Protein AF-A0A494BA84-F1 (afdb_monomer_lite)

pLDDT: mean 71.53, std 24.93, range [30.55, 98.56]

Sequence (137 aa):
MAKAQRPAAPQLALKDGLPHEEKGEREEAVDESCPKWCAPRASSDESCPKWCAPRASTYQSPLQKKFRSTDTVGFVESELKKILSVQREARLWKVGNPEGRELLTQPDITLEEAGMVDGQHLLLEEMDEMGNWPPPD

Foldseek 3Di:
DDDDDDDDDDDDDDDDDDDDDDDDDDDPDPPPPPPPPPDPDDDDDPDDPPPPDPPPPPPPDDDDDDDDQQQFQLNVLVVVCVVVVADADKWKWWQDVPVGIDTPPDRGDGNVRVVDDPPTDMDIWGADPVRHTDDDD

InterPro domains:
  IPR028135 Ubiquitin-like domain, USP-type [PF14836] (48-135)

Secondary structure (DSSP, 8-state):
-----------------------------------TT--------S-------------PPPPP----TTSBHHHHHHHHHHHTT--S-EEEEEEETTTEEEE---SSSBTTTTT--TT-EEEEEE--TTSPPPPP-

Structure (mmCIF, N/CA/C/O backbone):
data_AF-A0A494BA84-F1
#
_entry.id   AF-A0A494BA84-F1
#
loop_
_atom_site.group_PDB
_atom_site.id
_atom_site.type_symbol
_atom_site.label_atom_id
_atom_site.label_alt_id
_atom_site.label_comp_id
_atom_site.label_asym_id
_atom_site.label_entity_id
_atom_site.label_seq_id
_atom_site.pdbx_PDB_ins_code
_atom_site.Cartn_x
_atom_site.Cartn_y
_atom_site.Cartn_z
_atom_site.occupancy
_atom_site.B_iso_or_equiv
_atom_site.auth_seq_id
_atom_site.auth_comp_id
_atom_site.auth_asym_id
_atom_site.auth_atom_id
_atom_site.pdbx_PDB_model_num
ATOM 1 N N . MET A 1 1 ? -6.151 -16.291 54.302 1.00 42.97 1 MET A N 1
ATOM 2 C CA . MET A 1 1 ? -5.275 -17.308 54.925 1.00 42.97 1 MET A CA 1
ATOM 3 C C . MET A 1 1 ? -5.648 -18.658 54.334 1.00 42.97 1 MET A C 1
ATOM 5 O O . MET A 1 1 ? -6.723 -19.149 54.634 1.00 42.97 1 MET A O 1
ATOM 9 N N . ALA A 1 2 ? -4.824 -19.217 53.450 1.00 51.12 2 ALA A N 1
ATOM 10 C CA . ALA A 1 2 ? -4.996 -20.576 52.942 1.00 51.12 2 ALA A CA 1
ATOM 11 C C . ALA A 1 2 ? -3.782 -21.394 53.378 1.00 51.12 2 ALA A C 1
ATOM 13 O O . ALA A 1 2 ? -2.666 -21.049 52.994 1.00 51.12 2 ALA A O 1
ATOM 14 N N . LYS A 1 3 ? -3.992 -22.437 54.190 1.00 42.12 3 LYS A N 1
ATOM 15 C CA . LYS A 1 3 ? -3.045 -23.544 54.374 1.00 42.12 3 LYS A CA 1
ATOM 16 C C . LYS A 1 3 ? -3.746 -24.795 54.896 1.00 42.12 3 LYS A C 1
ATOM 18 O O . LYS A 1 3 ? -4.246 -24.785 56.012 1.00 42.12 3 LYS A O 1
ATOM 23 N N . ALA A 1 4 ? -3.657 -25.861 54.111 1.00 42.09 4 ALA A N 1
ATOM 24 C CA . ALA A 1 4 ? -3.256 -27.230 54.467 1.00 42.09 4 ALA A CA 1
ATOM 25 C C . ALA A 1 4 ? -3.232 -28.007 53.125 1.00 42.09 4 ALA A C 1
ATOM 27 O O . ALA A 1 4 ? -4.033 -27.695 52.257 1.00 42.09 4 ALA A O 1
ATOM 28 N N . GLN A 1 5 ? -2.346 -28.949 52.802 1.00 42.34 5 GLN A N 1
ATOM 29 C CA . GLN A 1 5 ? -1.552 -29.859 53.619 1.00 42.34 5 GLN A CA 1
ATOM 30 C C . GLN A 1 5 ? -0.415 -30.453 52.743 1.00 42.34 5 GLN A C 1
ATOM 32 O O . GLN A 1 5 ? -0.561 -30.582 51.532 1.00 42.34 5 GLN A O 1
ATOM 37 N N . ARG A 1 6 ? 0.730 -30.752 53.368 1.00 46.38 6 ARG A N 1
ATOM 38 C CA . ARG A 1 6 ? 1.974 -31.381 52.840 1.00 46.38 6 ARG A CA 1
ATOM 39 C C . ARG A 1 6 ? 1.852 -32.934 52.836 1.00 46.38 6 ARG A C 1
ATOM 41 O O . ARG A 1 6 ? 0.834 -33.400 53.337 1.00 46.38 6 ARG A O 1
ATOM 48 N N . PRO A 1 7 ? 2.928 -33.743 52.654 1.00 56.19 7 PRO A N 1
ATOM 49 C CA . PRO A 1 7 ? 4.012 -33.851 51.643 1.00 56.19 7 PRO A CA 1
ATOM 50 C C . PRO A 1 7 ? 4.178 -35.323 51.139 1.00 56.19 7 PRO A C 1
ATOM 52 O O . PRO A 1 7 ? 3.474 -36.196 51.625 1.00 56.19 7 PRO A O 1
ATOM 55 N N . ALA A 1 8 ? 5.147 -35.622 50.250 1.00 33.75 8 ALA A N 1
ATOM 56 C CA . ALA A 1 8 ? 6.105 -36.751 50.387 1.00 33.75 8 ALA A CA 1
ATOM 57 C C . ALA A 1 8 ? 6.939 -36.989 49.102 1.00 33.75 8 ALA A C 1
ATOM 59 O O . ALA A 1 8 ? 6.426 -37.417 48.076 1.00 33.75 8 ALA A O 1
ATOM 60 N N . ALA A 1 9 ? 8.248 -36.763 49.206 1.00 46.44 9 ALA A N 1
ATOM 61 C CA . ALA A 1 9 ? 9.302 -37.583 48.585 1.00 46.44 9 ALA A CA 1
ATOM 62 C C . ALA A 1 9 ? 9.885 -38.461 49.732 1.00 46.44 9 ALA A C 1
ATOM 64 O O . ALA A 1 9 ? 9.575 -38.115 50.881 1.00 46.44 9 ALA A O 1
ATOM 65 N N . PRO A 1 10 ? 10.721 -39.513 49.547 1.00 49.31 10 PRO A N 1
ATOM 66 C CA . PRO A 1 10 ? 11.662 -39.754 48.435 1.00 49.31 10 PRO A CA 1
ATOM 67 C C . PRO A 1 10 ? 11.827 -41.245 48.032 1.00 49.31 10 PRO A C 1
ATOM 69 O O . PRO A 1 10 ? 11.304 -42.121 48.701 1.00 49.31 10 PRO A O 1
ATOM 72 N N . GLN A 1 11 ? 12.630 -41.557 47.008 1.00 40.75 11 GLN A N 1
ATOM 73 C CA . GLN A 1 11 ? 13.641 -42.629 47.097 1.00 40.75 11 GLN A CA 1
ATOM 74 C C . GLN A 1 11 ? 14.686 -42.456 45.984 1.00 40.75 11 GLN A C 1
ATOM 76 O O . GLN A 1 11 ? 14.367 -42.334 44.804 1.00 40.75 11 GLN A O 1
ATOM 81 N N . LEU A 1 12 ? 15.942 -42.430 46.417 1.00 42.28 12 LEU A N 1
ATOM 82 C CA . LEU A 1 12 ? 17.159 -42.355 45.622 1.00 42.28 12 LEU A CA 1
ATOM 83 C C . LEU A 1 12 ? 17.551 -43.765 45.159 1.00 42.28 12 LEU A C 1
ATOM 85 O O . LEU A 1 12 ? 17.469 -44.707 45.943 1.00 42.28 12 LEU A O 1
ATOM 89 N N . ALA A 1 13 ? 18.103 -43.895 43.954 1.00 33.00 13 ALA A N 1
ATOM 90 C CA . ALA A 1 13 ? 19.016 -44.990 43.639 1.00 33.00 13 ALA A CA 1
ATOM 91 C C . ALA A 1 13 ? 20.193 -44.447 42.823 1.00 33.00 13 ALA A C 1
ATOM 93 O O . ALA A 1 13 ? 20.074 -44.089 41.657 1.00 33.00 13 ALA A O 1
ATOM 94 N N . LEU A 1 14 ? 21.318 -44.356 43.526 1.00 36.41 14 LEU A N 1
ATOM 95 C CA . LEU A 1 14 ? 22.654 -43.989 43.082 1.00 36.41 14 LEU A CA 1
ATOM 96 C C . LEU A 1 14 ? 23.466 -45.257 42.793 1.00 36.41 14 LEU A C 1
ATOM 98 O O . LEU A 1 14 ? 23.431 -46.175 43.626 1.00 36.41 14 LEU A O 1
ATOM 102 N N . LYS A 1 15 ? 24.205 -45.251 41.670 1.00 40.19 15 LYS A N 1
ATOM 103 C CA . LYS A 1 15 ? 25.472 -45.958 41.332 1.00 40.19 15 LYS A CA 1
ATOM 104 C C . LYS A 1 15 ? 25.465 -46.328 39.837 1.00 40.19 15 LYS A C 1
ATOM 106 O O . LYS A 1 15 ? 24.416 -46.715 39.344 1.00 40.19 15 LYS A O 1
ATOM 111 N N . ASP A 1 16 ? 26.535 -46.365 39.058 1.00 35.38 16 ASP A N 1
ATOM 112 C CA . ASP A 1 16 ? 27.898 -45.810 39.017 1.00 35.38 16 ASP A CA 1
ATOM 113 C C . ASP A 1 16 ? 28.452 -46.343 37.668 1.00 35.38 16 ASP A C 1
ATOM 115 O O . ASP A 1 16 ? 28.068 -47.450 37.278 1.00 35.38 16 ASP A O 1
ATOM 119 N N . GLY A 1 17 ? 29.310 -45.612 36.946 1.00 31.45 17 GLY A N 1
ATOM 120 C CA . GLY A 1 17 ? 30.023 -46.161 35.776 1.00 31.45 17 GLY A CA 1
ATOM 121 C C . GLY A 1 17 ? 30.222 -45.204 34.592 1.00 31.45 17 GLY A C 1
ATOM 122 O O . GLY A 1 17 ? 29.372 -45.090 33.716 1.00 31.45 17 GLY A O 1
ATOM 123 N N . LEU A 1 18 ? 31.393 -44.571 34.557 1.00 36.16 18 LEU A N 1
ATOM 124 C CA . LEU A 1 18 ? 32.036 -43.819 33.461 1.00 36.16 18 LEU A CA 1
ATOM 125 C C . LEU A 1 18 ? 33.300 -44.623 33.026 1.00 36.16 18 LEU A C 1
ATOM 127 O O . LEU A 1 18 ? 33.731 -45.448 33.836 1.00 36.16 18 LEU A O 1
ATOM 131 N N . PRO A 1 19 ? 34.036 -44.353 31.918 1.00 44.31 19 PRO A N 1
ATOM 132 C CA . PRO A 1 19 ? 33.712 -43.837 30.574 1.00 44.31 19 PRO A CA 1
ATOM 133 C C . PRO A 1 19 ? 33.990 -44.889 29.470 1.00 44.31 19 PRO A C 1
ATOM 135 O O . PRO A 1 19 ? 34.744 -45.838 29.670 1.00 44.31 19 PRO A O 1
ATOM 138 N N . HIS A 1 20 ? 33.502 -44.655 28.251 1.00 30.55 20 HIS A N 1
ATOM 139 C CA . HIS A 1 20 ? 34.163 -45.173 27.050 1.00 30.55 20 HIS A CA 1
ATOM 140 C C . HIS A 1 20 ? 34.336 -44.022 26.062 1.00 30.55 20 HIS A C 1
ATOM 142 O O . HIS A 1 20 ? 33.361 -43.476 25.549 1.00 30.55 20 HIS A O 1
ATOM 148 N N . GLU A 1 21 ? 35.589 -43.616 25.877 1.00 39.19 21 GLU A N 1
ATOM 149 C CA . GLU A 1 21 ? 36.006 -42.776 24.765 1.00 39.19 21 GLU A CA 1
ATOM 150 C C . GLU A 1 21 ? 36.104 -43.651 23.513 1.00 39.19 21 GLU A C 1
ATOM 152 O O . GLU A 1 21 ? 36.867 -44.614 23.512 1.00 39.19 21 GLU A O 1
ATOM 157 N N . GLU A 1 22 ? 35.418 -43.275 22.434 1.00 37.00 22 GLU A N 1
ATOM 158 C CA . GLU A 1 22 ? 35.957 -43.475 21.091 1.00 37.00 22 GLU A CA 1
ATOM 159 C C . GLU A 1 22 ? 35.507 -42.347 20.153 1.00 37.00 22 GLU A C 1
ATOM 161 O O . GLU A 1 22 ? 34.405 -41.808 20.235 1.00 37.00 22 GLU A O 1
ATOM 166 N N . LYS A 1 23 ? 36.471 -41.947 19.327 1.00 37.53 23 LYS A N 1
ATOM 167 C CA . LYS A 1 23 ? 36.473 -40.885 18.328 1.00 37.53 23 LYS A CA 1
ATOM 168 C C . LYS A 1 23 ? 35.628 -41.214 17.095 1.00 37.53 23 LYS A C 1
ATOM 170 O O . LYS A 1 23 ? 35.562 -42.361 16.680 1.00 37.53 23 LYS A O 1
ATOM 175 N N . GLY A 1 24 ? 35.269 -40.144 16.384 1.00 31.09 24 GLY A N 1
ATOM 176 C CA . GLY A 1 24 ? 34.944 -40.156 14.952 1.00 31.09 24 GLY A CA 1
ATOM 177 C C . GLY A 1 24 ? 33.442 -40.277 14.724 1.00 31.09 24 GLY A C 1
ATOM 178 O O . GLY A 1 24 ? 32.760 -40.975 15.448 1.00 31.09 24 GLY A O 1
ATOM 179 N N . GLU A 1 25 ? 32.812 -39.591 13.790 1.00 38.31 25 GLU A N 1
ATOM 180 C CA . GLU A 1 25 ? 33.262 -38.787 12.669 1.00 38.31 25 GLU A CA 1
ATOM 181 C C . GLU A 1 25 ? 32.082 -37.856 12.335 1.00 38.31 25 GLU A C 1
ATOM 183 O O . GLU A 1 25 ? 30.937 -38.100 12.715 1.00 38.31 25 GLU A O 1
ATOM 188 N N . ARG A 1 26 ? 32.376 -36.731 11.696 1.00 47.25 26 ARG A N 1
ATOM 189 C CA . ARG A 1 26 ? 31.421 -35.703 11.280 1.00 47.25 26 ARG A CA 1
ATOM 190 C C . ARG A 1 26 ? 30.425 -36.296 10.276 1.00 47.25 26 ARG A C 1
ATOM 192 O O . ARG A 1 26 ? 30.761 -36.425 9.105 1.00 47.25 26 ARG A O 1
ATOM 199 N N . GLU A 1 27 ? 29.212 -36.607 10.720 1.00 40.31 27 GLU A N 1
ATOM 200 C CA . GLU A 1 27 ? 28.113 -36.966 9.823 1.00 40.31 27 GLU A CA 1
ATOM 201 C C . GLU A 1 27 ? 27.519 -35.672 9.251 1.00 40.31 27 GLU A C 1
ATOM 203 O O . GLU A 1 27 ? 26.862 -34.885 9.937 1.00 40.31 27 GLU A O 1
ATOM 208 N N . GLU A 1 28 ? 27.867 -35.387 7.997 1.00 40.66 28 GLU A N 1
ATOM 209 C CA . GLU A 1 28 ? 27.239 -34.328 7.219 1.00 40.66 28 GLU A CA 1
ATOM 210 C C . GLU A 1 28 ? 25.769 -34.696 7.017 1.00 40.66 28 GLU A C 1
ATOM 212 O O . GLU A 1 28 ? 25.443 -35.648 6.311 1.00 40.66 28 GLU A O 1
ATOM 217 N N . ALA A 1 29 ? 24.876 -33.932 7.648 1.00 43.12 29 ALA A N 1
ATOM 218 C CA . ALA A 1 29 ? 23.465 -33.946 7.312 1.00 43.12 29 ALA A CA 1
ATOM 219 C C . ALA A 1 29 ? 23.332 -33.576 5.830 1.00 43.12 29 ALA A C 1
ATOM 221 O O . ALA A 1 29 ? 23.552 -32.428 5.439 1.00 43.12 29 ALA A O 1
ATOM 222 N N . VAL A 1 30 ? 23.020 -34.573 5.004 1.00 46.25 30 VAL A N 1
ATOM 223 C CA . VAL A 1 30 ? 22.623 -34.360 3.619 1.00 46.25 30 VAL A CA 1
ATOM 224 C C . VAL A 1 30 ? 21.264 -33.662 3.658 1.00 46.25 30 VAL A C 1
ATOM 226 O O . VAL A 1 30 ? 20.234 -34.249 3.981 1.00 46.25 30 VAL A O 1
ATOM 229 N N . ASP A 1 31 ? 21.277 -32.353 3.430 1.00 43.19 31 ASP A N 1
ATOM 230 C CA . ASP A 1 31 ? 20.071 -31.594 3.136 1.00 43.19 31 ASP A CA 1
ATOM 231 C C . ASP A 1 31 ? 19.532 -32.113 1.796 1.00 43.19 31 ASP A C 1
ATOM 233 O O . ASP A 1 31 ? 20.068 -31.814 0.727 1.00 43.19 31 ASP A O 1
ATOM 237 N N . GLU A 1 32 ? 18.494 -32.952 1.849 1.00 52.12 32 GLU A N 1
ATOM 238 C CA . GLU A 1 32 ? 17.703 -33.378 0.689 1.00 52.12 32 GLU A CA 1
ATOM 239 C C . GLU A 1 32 ? 16.861 -32.210 0.132 1.00 52.12 32 GLU A C 1
ATOM 241 O O . GLU A 1 32 ? 15.652 -32.309 -0.059 1.00 52.12 32 GLU A O 1
ATOM 246 N N . SER A 1 33 ? 17.514 -31.090 -0.178 1.00 55.00 33 SER A N 1
ATOM 247 C CA . SER A 1 33 ? 16.984 -30.013 -1.014 1.00 55.00 33 SER A CA 1
ATOM 248 C C . SER A 1 33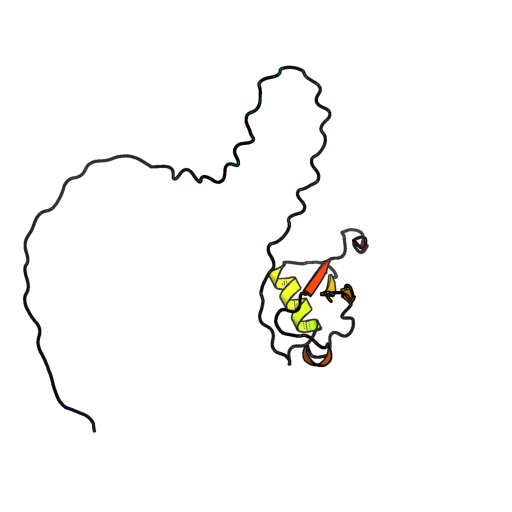 ? 17.872 -29.823 -2.243 1.00 55.00 33 SER A C 1
ATOM 250 O O . SER A 1 33 ? 18.201 -28.720 -2.675 1.00 55.00 33 SER A O 1
ATOM 252 N N . CYS A 1 34 ? 18.281 -30.940 -2.844 1.00 40.19 34 CYS A N 1
ATOM 253 C CA . CYS A 1 34 ? 18.812 -30.945 -4.195 1.00 40.19 34 CYS A CA 1
ATOM 254 C C . CYS A 1 34 ? 17.727 -31.516 -5.118 1.00 40.19 34 CYS A C 1
ATOM 256 O O . CYS A 1 34 ? 17.528 -32.734 -5.156 1.00 40.19 34 CYS A O 1
ATOM 258 N N . PRO A 1 35 ? 16.964 -30.678 -5.842 1.00 44.31 35 PRO A N 1
ATOM 259 C CA . PRO A 1 35 ? 15.988 -31.189 -6.786 1.00 44.31 35 PRO A CA 1
ATOM 260 C C . PRO A 1 35 ? 16.736 -31.981 -7.869 1.00 44.31 35 PRO A C 1
ATOM 262 O O . PRO A 1 35 ? 17.710 -31.516 -8.460 1.00 44.31 35 PRO A O 1
ATOM 265 N N . LYS A 1 36 ? 16.272 -33.211 -8.100 1.00 49.12 36 LYS A N 1
ATOM 266 C CA . LYS A 1 36 ? 16.863 -34.291 -8.913 1.00 49.12 36 LYS A CA 1
ATOM 267 C C . LYS A 1 36 ? 16.963 -33.996 -10.429 1.00 49.12 36 LYS A C 1
ATOM 269 O O . LYS A 1 36 ? 16.743 -34.892 -11.237 1.00 49.12 36 LYS A O 1
ATOM 274 N N . TRP A 1 37 ? 17.263 -32.767 -10.849 1.00 45.06 37 TRP A N 1
ATOM 275 C CA . TRP A 1 37 ? 17.357 -32.390 -12.269 1.00 45.06 37 TRP A CA 1
ATOM 276 C C . TRP A 1 37 ? 18.728 -31.874 -12.718 1.00 45.06 37 TRP A C 1
ATOM 278 O O . TRP A 1 37 ? 18.922 -31.653 -13.909 1.00 45.06 37 TRP A O 1
ATOM 288 N N . CYS A 1 38 ? 19.721 -31.777 -11.833 1.00 45.69 38 CYS A N 1
ATOM 289 C CA . CYS A 1 38 ? 21.076 -31.397 -12.235 1.00 45.69 38 CYS A CA 1
ATOM 290 C C . CYS A 1 38 ? 21.994 -32.617 -12.358 1.00 45.69 38 CYS A C 1
ATOM 292 O O . CYS A 1 38 ? 22.884 -32.832 -11.542 1.00 45.69 38 CYS A O 1
ATOM 294 N N . ALA A 1 39 ? 21.801 -33.401 -13.417 1.00 41.75 39 ALA A N 1
ATOM 295 C CA . ALA A 1 39 ? 22.883 -34.210 -13.965 1.00 41.75 39 ALA A CA 1
ATOM 296 C C . ALA A 1 39 ? 23.399 -33.508 -15.232 1.00 41.75 39 ALA A C 1
ATOM 298 O O . ALA A 1 39 ? 22.678 -33.482 -16.233 1.00 41.75 39 ALA A O 1
ATOM 299 N N . PRO A 1 40 ? 24.616 -32.933 -15.246 1.00 41.06 40 PRO A N 1
ATOM 300 C CA . PRO A 1 40 ? 25.212 -32.498 -16.495 1.00 41.06 40 PRO A CA 1
ATOM 301 C C . PRO A 1 40 ? 25.602 -33.748 -17.284 1.00 41.06 40 PRO A C 1
ATOM 303 O O . PRO A 1 40 ? 26.522 -34.486 -16.930 1.00 41.06 40 PRO A O 1
ATOM 306 N N . ARG A 1 41 ? 24.872 -34.002 -18.370 1.00 41.69 41 ARG A N 1
ATOM 307 C CA . ARG A 1 41 ? 25.319 -34.924 -19.410 1.00 41.69 41 ARG A CA 1
ATOM 308 C C . ARG A 1 41 ? 26.582 -34.305 -20.001 1.00 41.69 41 ARG A C 1
ATOM 310 O O . ARG A 1 41 ? 26.519 -33.218 -20.568 1.00 41.69 41 ARG A O 1
ATOM 317 N N . ALA A 1 42 ? 27.721 -34.967 -19.820 1.00 47.97 42 ALA A N 1
ATOM 318 C CA . ALA A 1 42 ? 28.957 -34.597 -20.488 1.00 47.97 42 ALA A CA 1
ATOM 319 C C . ALA A 1 42 ? 28.696 -34.542 -22.000 1.00 47.97 42 ALA A C 1
ATOM 321 O O . ALA A 1 42 ? 28.471 -35.569 -22.637 1.00 47.97 42 ALA A O 1
ATOM 322 N N . SER A 1 43 ? 28.672 -33.335 -22.552 1.00 43.09 43 SER A N 1
ATOM 323 C CA . SER A 1 43 ? 28.685 -33.101 -23.987 1.00 43.09 43 SER A CA 1
ATOM 324 C C . SER A 1 43 ? 29.652 -31.957 -24.229 1.00 43.09 43 SER A C 1
ATOM 326 O O . SER A 1 43 ? 29.318 -30.792 -24.029 1.00 43.09 43 SER A O 1
ATOM 328 N N . SER A 1 44 ? 30.880 -32.323 -24.585 1.00 52.03 44 SER A N 1
ATOM 329 C CA . SER A 1 44 ? 31.831 -31.419 -25.218 1.00 52.03 44 SER A CA 1
ATOM 330 C C . SER A 1 44 ? 31.233 -30.947 -26.536 1.00 52.03 44 SER A C 1
ATOM 332 O O . SER A 1 44 ? 31.160 -31.728 -27.478 1.00 52.03 44 SER A O 1
ATOM 334 N N . ASP A 1 45 ? 30.795 -29.696 -26.580 1.00 40.53 45 ASP A N 1
ATOM 335 C CA . ASP A 1 45 ? 30.890 -28.854 -27.769 1.00 40.53 45 ASP A CA 1
ATOM 336 C C . ASP A 1 45 ? 30.812 -27.388 -27.322 1.00 40.53 45 ASP A C 1
ATOM 338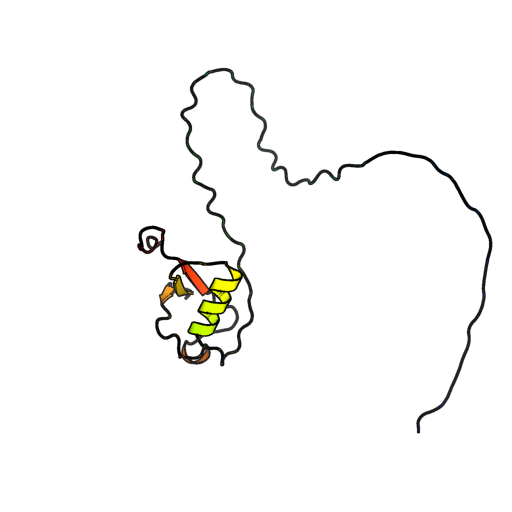 O O . ASP A 1 45 ? 29.836 -26.940 -26.712 1.00 40.53 45 ASP A O 1
ATOM 342 N N . GLU A 1 46 ? 31.906 -26.663 -27.531 1.00 55.12 46 GLU A N 1
ATOM 343 C CA . GLU A 1 46 ? 32.022 -25.236 -27.261 1.00 55.12 46 GLU A CA 1
ATOM 344 C C . GLU A 1 46 ? 31.133 -24.458 -28.234 1.00 55.12 46 GLU A C 1
ATOM 346 O O . GLU A 1 46 ? 31.547 -24.181 -29.349 1.00 55.12 46 GLU A O 1
ATOM 351 N N . SER A 1 47 ? 29.917 -24.102 -27.818 1.00 66.00 47 SER A N 1
ATOM 352 C CA . SER A 1 47 ? 29.219 -22.849 -28.164 1.00 66.00 47 SER A CA 1
ATOM 353 C C . SER A 1 47 ? 27.753 -22.964 -27.742 1.00 66.00 47 SER A C 1
ATOM 355 O O . SER A 1 47 ? 26.833 -23.051 -28.554 1.00 66.00 47 SER A O 1
ATOM 357 N N . CYS A 1 48 ? 27.511 -22.975 -26.432 1.00 41.50 48 CYS A N 1
ATOM 358 C CA . CYS A 1 48 ? 26.172 -22.709 -25.918 1.00 41.50 48 CYS A CA 1
ATOM 359 C C . CYS A 1 48 ? 26.022 -21.187 -25.795 1.00 41.50 48 CYS A C 1
ATOM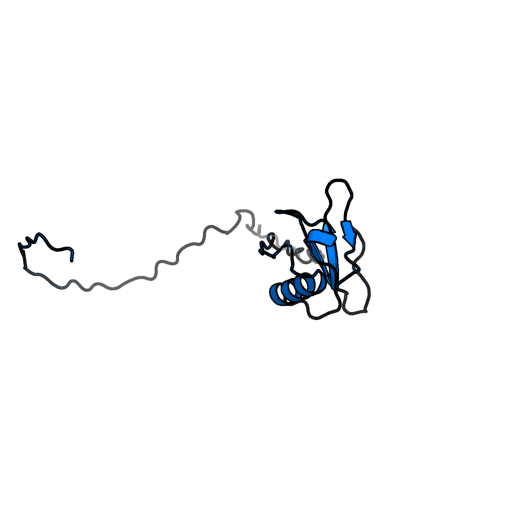 361 O O . CYS A 1 48 ? 26.687 -20.595 -24.935 1.00 41.50 48 CYS A O 1
ATOM 363 N N . PRO A 1 49 ? 25.181 -20.520 -26.615 1.00 46.56 49 PRO A N 1
ATOM 364 C CA . PRO A 1 49 ? 24.873 -19.120 -26.395 1.00 46.56 49 PRO A CA 1
ATOM 365 C C . PRO A 1 49 ? 24.265 -19.018 -25.004 1.00 46.56 49 PRO A C 1
ATOM 367 O O . PRO A 1 49 ? 23.311 -19.716 -24.659 1.00 46.56 49 PRO A O 1
ATOM 370 N N . LYS A 1 50 ? 24.905 -18.188 -24.187 1.00 52.75 50 LYS A N 1
ATOM 371 C CA . LYS A 1 50 ? 24.571 -17.914 -22.798 1.00 52.75 50 LYS A CA 1
ATOM 372 C C . LYS A 1 50 ? 23.190 -17.257 -22.780 1.00 52.75 50 LYS A C 1
ATOM 374 O O . LYS A 1 50 ? 23.084 -16.037 -22.723 1.00 52.75 50 LYS A O 1
ATOM 379 N N . TRP A 1 51 ? 22.132 -18.064 -22.885 1.00 37.34 51 TRP A N 1
ATOM 380 C CA . TRP A 1 51 ? 20.808 -17.695 -22.416 1.00 37.34 51 TRP A CA 1
ATOM 381 C C . TRP A 1 51 ? 21.017 -17.395 -20.940 1.00 37.34 51 TRP A C 1
ATOM 383 O O . TRP A 1 51 ? 21.119 -18.289 -20.098 1.00 37.34 51 TRP A O 1
ATOM 393 N N . CYS A 1 52 ? 21.224 -16.114 -20.654 1.00 48.22 52 CYS A N 1
ATOM 394 C CA . CYS A 1 52 ? 21.080 -15.575 -19.328 1.00 48.22 52 CYS A CA 1
ATOM 395 C C . CYS A 1 52 ? 19.691 -16.007 -18.883 1.00 48.22 52 CYS A C 1
ATOM 397 O O . CYS A 1 52 ? 18.688 -15.511 -19.395 1.00 48.22 52 CYS A O 1
ATOM 399 N N . ALA A 1 53 ? 19.646 -16.984 -17.978 1.00 53.03 53 ALA A N 1
ATOM 400 C CA . ALA A 1 53 ? 18.439 -17.276 -17.238 1.00 53.03 53 ALA A CA 1
ATOM 401 C C . ALA A 1 53 ? 17.896 -15.933 -16.726 1.00 53.03 53 ALA A C 1
ATOM 403 O O . ALA A 1 53 ? 18.696 -15.128 -16.223 1.00 53.03 53 ALA A O 1
ATOM 404 N N . PRO A 1 54 ? 16.590 -15.649 -16.873 1.00 50.47 54 PRO A N 1
ATOM 405 C CA . PRO A 1 54 ? 16.001 -14.506 -16.203 1.00 50.47 54 PRO A CA 1
ATOM 406 C C . PRO A 1 54 ? 16.427 -14.599 -14.744 1.00 50.47 54 PRO A C 1
ATOM 408 O O . PRO A 1 54 ? 16.326 -15.678 -14.150 1.00 50.47 54 PRO A O 1
ATOM 411 N N . ARG A 1 55 ? 16.983 -13.504 -14.204 1.00 49.47 55 ARG A N 1
ATOM 412 C CA . ARG A 1 55 ? 17.186 -13.346 -12.760 1.00 49.47 55 ARG A CA 1
ATOM 413 C C . ARG A 1 55 ? 15.952 -13.938 -12.106 1.00 49.47 55 ARG A C 1
ATOM 415 O O . ARG A 1 55 ? 14.858 -13.479 -12.422 1.00 49.47 55 ARG A O 1
ATOM 422 N N . ALA A 1 56 ? 16.136 -14.987 -11.306 1.00 49.25 56 ALA A N 1
ATOM 423 C CA . ALA A 1 56 ? 15.047 -15.606 -10.580 1.00 49.25 56 ALA A CA 1
ATOM 424 C C . ALA A 1 56 ? 14.235 -14.470 -9.960 1.00 49.25 56 ALA A C 1
ATOM 426 O O . ALA A 1 56 ? 14.774 -13.723 -9.141 1.00 49.25 56 ALA A O 1
ATOM 427 N N . SER A 1 57 ? 13.002 -14.273 -10.432 1.00 51.91 57 SER A N 1
ATOM 428 C CA . SER A 1 57 ? 12.050 -13.407 -9.760 1.00 51.91 57 SER A CA 1
ATOM 429 C C . SER A 1 57 ? 11.948 -14.001 -8.373 1.00 51.91 57 SER A C 1
ATOM 431 O O . SER A 1 57 ? 11.390 -15.085 -8.205 1.00 51.91 57 SER A O 1
ATOM 433 N N . THR A 1 58 ? 12.629 -13.394 -7.406 1.00 51.19 58 THR A N 1
ATOM 434 C CA . THR A 1 58 ? 12.568 -13.800 -6.011 1.00 51.19 58 THR A CA 1
ATOM 435 C C . THR A 1 58 ? 11.124 -13.587 -5.593 1.00 51.19 58 THR A C 1
ATOM 437 O O . THR A 1 58 ? 10.746 -12.497 -5.179 1.00 51.19 58 THR A O 1
ATOM 440 N N . TYR A 1 59 ? 10.292 -14.610 -5.780 1.00 50.09 59 TYR A N 1
ATOM 441 C CA . TYR A 1 59 ? 8.970 -14.683 -5.192 1.00 50.09 59 TYR A CA 1
ATOM 442 C C . TYR A 1 59 ? 9.210 -14.714 -3.688 1.00 50.09 59 TYR A C 1
ATOM 444 O O . TYR A 1 59 ? 9.544 -15.754 -3.120 1.00 50.09 59 TYR A O 1
ATOM 452 N N . GLN A 1 60 ? 9.144 -13.545 -3.050 1.00 60.09 60 GLN A N 1
ATOM 453 C CA . GLN A 1 60 ? 9.137 -13.493 -1.602 1.00 60.09 60 GLN A CA 1
ATOM 454 C C . GLN A 1 60 ? 7.883 -14.212 -1.120 1.00 60.09 60 GLN A C 1
ATOM 456 O O . GLN A 1 60 ? 6.769 -13.929 -1.561 1.00 60.09 60 GLN A O 1
ATOM 461 N N . SER A 1 61 ? 8.077 -15.154 -0.202 1.00 63.00 61 SER A N 1
ATOM 462 C CA . SER A 1 61 ? 6.986 -15.743 0.563 1.00 63.00 61 SER A CA 1
ATOM 463 C C . SER A 1 61 ? 6.154 -14.630 1.218 1.00 63.00 61 SER A C 1
ATOM 465 O O . SER A 1 61 ? 6.752 -13.685 1.746 1.00 63.00 61 SER A O 1
ATOM 467 N N . PRO A 1 62 ? 4.809 -14.725 1.214 1.00 72.19 62 PRO A N 1
ATOM 468 C CA . PRO A 1 62 ? 3.944 -13.685 1.758 1.00 72.19 62 PRO A CA 1
ATOM 469 C C . PRO A 1 62 ? 4.311 -13.342 3.204 1.00 72.19 62 PRO A C 1
ATOM 471 O O . PRO A 1 62 ? 4.312 -14.208 4.082 1.00 72.19 62 PRO A O 1
ATOM 474 N N . LEU A 1 63 ? 4.631 -12.073 3.454 1.00 84.94 63 LEU A N 1
ATOM 475 C CA . LEU A 1 63 ? 4.928 -11.578 4.792 1.00 84.94 63 LEU A CA 1
ATOM 476 C C . LEU A 1 63 ? 3.616 -11.306 5.539 1.00 84.94 63 LEU A C 1
ATOM 478 O O . LEU A 1 63 ? 2.807 -10.495 5.100 1.00 84.94 63 LEU A O 1
ATOM 482 N N . GLN A 1 64 ? 3.428 -11.941 6.698 1.00 90.12 64 GLN A N 1
ATOM 483 C CA . GLN A 1 64 ? 2.297 -11.655 7.583 1.00 90.12 64 GLN A CA 1
ATOM 484 C C . GLN A 1 64 ? 2.712 -10.700 8.704 1.00 90.12 64 GLN A C 1
ATOM 486 O O . GLN A 1 64 ? 3.642 -10.969 9.466 1.00 90.12 64 GLN A O 1
ATOM 491 N N . LYS A 1 65 ? 1.987 -9.588 8.838 1.00 93.25 65 LYS A N 1
ATOM 492 C CA . LYS A 1 65 ? 2.180 -8.587 9.892 1.00 93.25 65 LYS A CA 1
ATOM 493 C C . LYS A 1 65 ? 0.816 -8.158 10.423 1.00 93.25 65 LYS A C 1
ATOM 495 O O . LYS A 1 65 ? -0.125 -7.989 9.657 1.00 93.25 65 LYS A O 1
ATOM 500 N N . LYS A 1 66 ? 0.715 -7.999 11.744 1.00 95.56 66 LYS A N 1
ATOM 501 C CA . LYS A 1 66 ? -0.496 -7.495 12.401 1.00 95.56 66 LYS A CA 1
ATOM 502 C C . LYS A 1 66 ? -0.401 -5.984 12.557 1.00 95.56 66 LYS A C 1
ATOM 504 O O . LYS A 1 66 ? 0.588 -5.497 13.105 1.00 95.56 66 LYS A O 1
ATOM 509 N N . PHE A 1 67 ? -1.452 -5.298 12.134 1.00 96.88 67 PHE A N 1
ATOM 510 C CA . PHE A 1 67 ? -1.665 -3.871 12.335 1.00 96.88 67 PHE A CA 1
ATOM 511 C C . PHE A 1 67 ? -2.985 -3.657 13.071 1.00 96.88 67 PHE A C 1
ATOM 513 O O . PHE A 1 67 ? -3.864 -4.522 13.069 1.00 96.88 67 PHE A O 1
ATOM 520 N N . ARG A 1 68 ? -3.111 -2.521 13.744 1.00 97.56 68 ARG A N 1
ATOM 521 C CA . ARG A 1 68 ? -4.343 -2.105 14.414 1.00 97.56 68 ARG A CA 1
ATOM 522 C C . ARG A 1 68 ? -5.219 -1.364 13.414 1.00 97.56 68 ARG A C 1
ATOM 524 O O . ARG A 1 68 ? -4.707 -0.664 12.551 1.00 97.56 68 ARG A O 1
ATOM 531 N N . SER A 1 69 ? -6.536 -1.423 13.592 1.00 97.69 69 SER A N 1
ATOM 532 C CA . SER A 1 69 ? -7.469 -0.630 12.777 1.00 97.69 69 SER A CA 1
ATOM 533 C C . SER A 1 69 ? -7.202 0.877 12.870 1.00 97.69 69 SER A C 1
ATOM 535 O O . SER A 1 69 ? -7.425 1.593 11.904 1.00 97.69 69 SER A O 1
ATOM 537 N N . THR A 1 70 ? -6.670 1.335 14.009 1.00 98.25 70 THR A N 1
ATOM 538 C CA . THR A 1 70 ? -6.286 2.729 14.283 1.00 98.25 70 THR A CA 1
ATOM 539 C C . THR A 1 70 ? -4.920 3.131 13.730 1.00 98.25 70 THR A C 1
ATOM 541 O O . THR A 1 70 ? -4.551 4.296 13.851 1.00 98.25 70 THR A O 1
ATOM 544 N N . ASP A 1 71 ? -4.126 2.185 13.223 1.00 98.38 71 ASP A N 1
ATOM 545 C CA . ASP A 1 71 ? -2.848 2.521 12.594 1.00 98.38 71 ASP A CA 1
ATOM 546 C C . ASP A 1 71 ? -3.124 3.257 11.279 1.00 98.38 71 ASP A C 1
ATOM 548 O O . ASP A 1 71 ? -4.137 3.010 10.623 1.00 98.38 71 ASP A O 1
ATOM 552 N N . THR A 1 72 ? -2.237 4.173 10.895 1.00 98.56 72 THR A N 1
ATOM 553 C CA . THR A 1 72 ? -2.399 4.946 9.661 1.00 98.56 72 THR A CA 1
ATOM 554 C C . THR A 1 72 ? -1.761 4.246 8.468 1.00 98.56 72 THR A C 1
ATOM 556 O O . THR A 1 72 ? -0.806 3.476 8.613 1.00 98.56 72 THR A O 1
ATOM 559 N N . VAL A 1 73 ? -2.252 4.544 7.266 1.00 98.25 73 VAL A N 1
ATOM 560 C CA . VAL A 1 73 ? -1.685 4.038 6.005 1.00 98.25 73 VAL A CA 1
ATOM 561 C C . VAL A 1 73 ? -0.188 4.350 5.905 1.00 98.25 73 VAL A C 1
ATOM 563 O O . VAL A 1 73 ? 0.605 3.460 5.595 1.00 98.25 73 VAL A O 1
ATOM 566 N N . GLY A 1 74 ? 0.227 5.574 6.244 1.00 97.94 74 GLY A N 1
ATOM 567 C CA . GLY A 1 74 ? 1.636 5.977 6.208 1.00 97.94 74 GLY A CA 1
ATOM 568 C C . GLY A 1 74 ? 2.508 5.237 7.229 1.00 97.94 74 GLY A C 1
ATOM 569 O O . GLY A 1 74 ? 3.676 4.941 6.959 1.00 97.94 74 GLY A O 1
ATOM 570 N N . PHE A 1 75 ? 1.948 4.878 8.392 1.00 98.31 75 PHE A N 1
ATOM 571 C CA . PHE A 1 75 ? 2.645 4.036 9.366 1.00 98.31 75 PHE A CA 1
ATOM 572 C C . PHE A 1 75 ? 2.856 2.618 8.826 1.00 98.31 75 PHE A C 1
ATOM 574 O O . PHE A 1 75 ? 3.964 2.087 8.917 1.00 98.31 75 PHE A O 1
ATOM 581 N N . VAL A 1 76 ? 1.821 2.024 8.224 1.00 97.25 76 VAL A N 1
ATOM 582 C CA . VAL A 1 76 ? 1.916 0.697 7.601 1.00 97.25 76 VAL A CA 1
ATOM 583 C C . VAL A 1 76 ? 2.944 0.687 6.480 1.00 97.25 76 VAL A C 1
ATOM 585 O O . VAL A 1 76 ? 3.796 -0.200 6.457 1.00 97.25 76 VAL A O 1
ATOM 588 N N . GLU A 1 77 ? 2.920 1.680 5.590 1.00 96.94 77 GLU A N 1
ATOM 589 C CA . GLU A 1 77 ? 3.917 1.814 4.528 1.00 96.94 77 GLU A CA 1
ATOM 590 C C . GLU A 1 77 ? 5.337 1.867 5.109 1.00 96.94 77 GLU A C 1
ATOM 592 O O . GLU A 1 77 ? 6.207 1.104 4.694 1.00 96.94 77 GLU A O 1
ATOM 597 N N . SER A 1 78 ? 5.566 2.705 6.123 1.00 96.75 78 SER A N 1
ATOM 598 C CA . SER A 1 78 ? 6.880 2.860 6.760 1.00 96.75 78 SER A CA 1
ATOM 599 C C . SER A 1 78 ? 7.372 1.568 7.418 1.00 96.75 78 SER A C 1
ATOM 601 O O . SER A 1 78 ? 8.539 1.193 7.274 1.00 96.75 78 SER A O 1
ATOM 603 N N . GLU A 1 79 ? 6.490 0.854 8.119 1.00 97.06 79 GLU A N 1
ATOM 604 C CA . GLU A 1 79 ? 6.825 -0.434 8.726 1.00 97.06 79 GLU A CA 1
ATOM 605 C C . GLU A 1 79 ? 7.112 -1.501 7.665 1.00 97.06 79 GLU A C 1
ATOM 607 O O . GLU A 1 79 ? 8.072 -2.259 7.812 1.00 97.06 79 GLU A O 1
ATOM 612 N N . LEU A 1 80 ? 6.344 -1.548 6.573 1.00 95.75 80 LEU A N 1
ATOM 613 C CA . LEU A 1 80 ? 6.611 -2.464 5.463 1.00 95.75 80 LEU A CA 1
ATOM 614 C C . LEU A 1 80 ? 7.939 -2.138 4.778 1.00 95.75 80 LEU A C 1
ATOM 616 O O . LEU A 1 80 ? 8.734 -3.051 4.557 1.00 95.75 80 LEU A O 1
ATOM 620 N N . LYS A 1 81 ? 8.237 -0.857 4.528 1.00 95.44 81 LYS A N 1
ATOM 621 C CA . LYS A 1 81 ? 9.532 -0.425 3.980 1.00 95.44 81 LYS A CA 1
ATOM 622 C C . LYS A 1 81 ? 10.688 -0.882 4.860 1.00 95.44 81 LYS A C 1
ATOM 624 O O . LYS A 1 81 ? 11.671 -1.415 4.355 1.00 95.44 81 LYS A O 1
ATOM 629 N N . LYS A 1 82 ? 10.551 -0.750 6.180 1.00 95.62 82 LYS A N 1
ATOM 630 C CA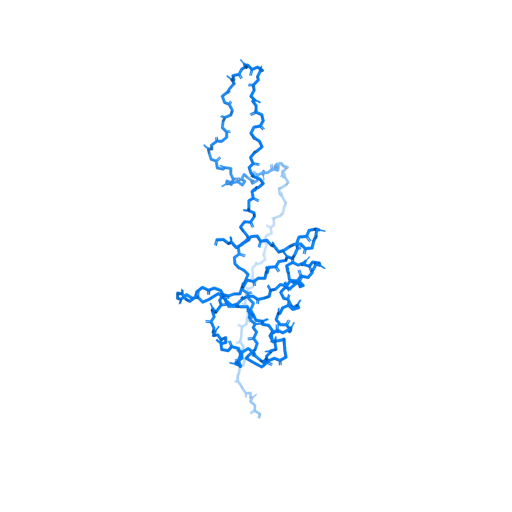 . LYS A 1 82 ? 11.546 -1.224 7.148 1.00 95.62 82 LYS A CA 1
ATOM 631 C C . LYS A 1 82 ? 11.718 -2.743 7.115 1.00 95.62 82 LYS A C 1
ATOM 633 O O . LYS A 1 82 ? 12.849 -3.218 7.121 1.00 95.62 82 LYS A O 1
ATOM 638 N N . ILE A 1 83 ? 10.625 -3.505 7.083 1.00 94.12 83 ILE A N 1
ATOM 639 C CA . ILE A 1 83 ? 10.672 -4.975 7.066 1.00 94.12 83 ILE A CA 1
ATOM 640 C C . ILE A 1 83 ? 11.296 -5.492 5.764 1.00 94.12 83 ILE A C 1
ATOM 642 O O . ILE A 1 83 ? 12.100 -6.422 5.791 1.00 94.12 83 ILE A O 1
ATOM 646 N N . LEU A 1 84 ? 10.954 -4.870 4.636 1.00 92.69 84 LEU A N 1
ATOM 647 C CA . LEU A 1 84 ? 11.432 -5.241 3.304 1.00 92.69 84 LEU A CA 1
ATOM 648 C C . LEU A 1 84 ? 12.763 -4.569 2.935 1.00 92.69 84 LEU A C 1
ATOM 650 O O . LEU A 1 84 ? 13.294 -4.812 1.858 1.00 92.69 84 LEU A O 1
ATOM 654 N N . SER A 1 85 ? 13.329 -3.755 3.834 1.00 94.56 85 SER A N 1
ATOM 655 C CA . SER A 1 85 ? 14.562 -2.987 3.610 1.00 94.56 85 SER A CA 1
ATOM 656 C C . SER A 1 85 ? 14.524 -2.090 2.359 1.00 94.56 85 SER A C 1
ATOM 658 O O . SER A 1 85 ? 15.571 -1.813 1.771 1.00 94.56 85 SER A O 1
ATOM 660 N N . VAL A 1 86 ? 13.334 -1.606 1.986 1.00 94.06 86 VAL A N 1
ATOM 661 C CA . VAL A 1 86 ? 13.098 -0.705 0.846 1.00 94.06 86 VAL A CA 1
ATOM 662 C C . VAL A 1 86 ? 13.747 0.646 1.117 1.00 94.06 86 VAL A C 1
ATOM 664 O O . VAL A 1 86 ? 13.461 1.287 2.131 1.00 94.06 86 VAL A O 1
ATOM 667 N N . GLN A 1 87 ? 14.614 1.081 0.203 1.00 93.75 87 GLN A N 1
ATOM 668 C CA . GLN A 1 87 ? 15.394 2.311 0.368 1.00 93.75 87 GLN A CA 1
ATOM 669 C C . GLN A 1 87 ? 14.799 3.490 -0.401 1.00 93.75 87 GLN A C 1
ATOM 671 O O . GLN A 1 87 ? 15.033 4.639 -0.026 1.00 93.75 87 GLN A O 1
ATOM 676 N N . ARG A 1 88 ? 14.047 3.234 -1.475 1.00 94.38 88 ARG A N 1
ATOM 677 C CA . ARG A 1 88 ? 13.551 4.290 -2.366 1.00 94.38 88 ARG A CA 1
ATOM 678 C C . ARG A 1 88 ? 12.125 4.715 -2.055 1.00 94.38 88 ARG A C 1
ATOM 680 O O . ARG A 1 88 ? 11.513 4.318 -1.055 1.00 94.38 88 ARG A O 1
ATOM 687 N N . GLU A 1 89 ? 11.619 5.616 -2.893 1.00 94.88 89 GLU A N 1
ATOM 688 C CA . GLU A 1 89 ? 10.199 5.934 -2.909 1.00 94.88 89 GLU A CA 1
ATOM 689 C C . GLU A 1 89 ? 9.402 4.668 -3.230 1.00 94.88 89 GLU A C 1
ATOM 691 O O . GLU A 1 89 ? 9.822 3.842 -4.044 1.00 94.88 89 GLU A O 1
ATOM 696 N N . ALA A 1 90 ? 8.283 4.504 -2.535 1.00 95.62 90 ALA A N 1
ATOM 697 C CA . ALA A 1 90 ? 7.434 3.340 -2.667 1.00 95.62 90 ALA A CA 1
ATOM 698 C C . ALA A 1 90 ? 5.968 3.766 -2.717 1.00 95.62 90 ALA A C 1
ATOM 700 O O . ALA A 1 90 ? 5.614 4.869 -2.308 1.00 95.62 90 ALA A O 1
ATOM 701 N N . ARG A 1 91 ? 5.128 2.883 -3.247 1.00 96.56 91 ARG A N 1
ATOM 702 C CA . ARG A 1 91 ? 3.676 3.032 -3.295 1.00 96.56 91 ARG A CA 1
ATOM 703 C C . ARG A 1 91 ? 3.033 1.842 -2.620 1.00 96.56 91 ARG A C 1
ATOM 705 O O . ARG A 1 91 ? 3.363 0.698 -2.937 1.00 96.56 91 ARG A O 1
ATOM 712 N N . LEU A 1 92 ? 2.113 2.115 -1.703 1.00 96.62 92 LEU A N 1
ATOM 713 C CA . LEU A 1 92 ? 1.351 1.077 -1.029 1.00 96.62 92 LEU A CA 1
ATOM 714 C C . LEU A 1 92 ? 0.023 0.837 -1.747 1.00 96.62 92 LEU A C 1
ATOM 716 O O . LEU A 1 92 ? -0.769 1.756 -1.949 1.00 96.62 92 LEU A O 1
ATOM 720 N N . TRP A 1 93 ? -0.231 -0.418 -2.092 1.00 95.69 93 TRP A N 1
ATOM 721 C CA . TRP A 1 93 ? -1.430 -0.848 -2.793 1.00 95.69 93 TRP A CA 1
ATOM 722 C C . TRP A 1 93 ? -2.230 -1.827 -1.942 1.00 95.69 93 TRP A C 1
ATOM 724 O O . TRP A 1 93 ? -1.682 -2.775 -1.379 1.00 95.69 93 TRP A O 1
ATOM 734 N N . LYS A 1 94 ? -3.544 -1.631 -1.915 1.00 94.50 94 LYS A N 1
ATOM 735 C CA . LYS A 1 94 ? -4.529 -2.609 -1.462 1.00 94.50 94 LYS A CA 1
ATOM 736 C C . LYS A 1 94 ? -4.839 -3.549 -2.616 1.00 94.50 94 LYS A C 1
ATOM 738 O O . LYS A 1 94 ? -5.279 -3.098 -3.668 1.00 94.50 94 LYS A O 1
ATOM 743 N N . VAL A 1 95 ? -4.627 -4.845 -2.435 1.00 92.06 95 VAL A N 1
ATOM 744 C CA . VAL A 1 95 ? -4.960 -5.837 -3.461 1.00 92.06 95 VAL A CA 1
ATOM 745 C C . VAL A 1 95 ? -6.385 -6.324 -3.218 1.00 92.06 95 VAL A C 1
ATOM 747 O O . VAL A 1 95 ? -6.629 -7.139 -2.335 1.00 92.06 95 VAL A O 1
ATOM 750 N N . GLY A 1 96 ? -7.328 -5.794 -3.991 1.00 85.12 96 GLY A N 1
ATOM 751 C CA . GLY A 1 96 ? -8.703 -6.265 -4.059 1.00 85.12 96 GLY A CA 1
ATOM 752 C C . GLY A 1 96 ? -8.832 -7.478 -4.979 1.00 85.12 96 GLY A C 1
ATOM 753 O O . GLY A 1 96 ? -8.184 -7.585 -6.020 1.00 85.12 96 GLY A O 1
ATOM 754 N N . ASN A 1 97 ? -9.692 -8.411 -4.593 1.00 75.00 97 ASN A N 1
ATOM 755 C CA . ASN A 1 97 ? -10.128 -9.499 -5.454 1.00 75.00 97 ASN A CA 1
ATOM 756 C C . ASN A 1 97 ? -11.660 -9.458 -5.494 1.00 75.00 97 ASN A C 1
ATOM 758 O O . ASN A 1 97 ? -12.250 -9.668 -4.430 1.00 75.00 97 ASN A O 1
ATOM 762 N N . PRO A 1 98 ? -12.309 -9.250 -6.659 1.00 76.38 98 PRO A N 1
ATOM 763 C CA . PRO A 1 98 ? -11.784 -9.136 -8.035 1.00 76.38 98 PRO A CA 1
ATOM 764 C C . PRO A 1 98 ? -11.417 -7.716 -8.523 1.00 76.38 98 PRO A C 1
ATOM 766 O O . PRO A 1 98 ? -11.053 -7.556 -9.686 1.00 76.38 98 PRO A O 1
ATOM 769 N N . GLU A 1 99 ? -11.524 -6.681 -7.688 1.00 77.06 99 GLU A N 1
ATOM 770 C CA . GLU A 1 99 ? -11.454 -5.261 -8.093 1.00 77.06 99 GLU A CA 1
ATOM 771 C C . GLU A 1 99 ? -10.059 -4.778 -8.549 1.00 77.06 99 GLU A C 1
ATOM 773 O O . GLU A 1 99 ? -9.899 -3.627 -8.958 1.00 77.06 99 GLU A O 1
ATOM 778 N N . GLY A 1 100 ? -9.046 -5.648 -8.518 1.00 87.00 100 GLY A N 1
ATOM 779 C CA . GLY A 1 100 ? -7.666 -5.313 -8.854 1.00 87.00 100 GLY A CA 1
ATOM 780 C C . GLY A 1 100 ? -6.951 -4.611 -7.700 1.00 87.00 100 GLY A C 1
ATOM 781 O O . GLY A 1 100 ? -7.308 -4.770 -6.537 1.00 87.00 100 GLY A O 1
ATOM 782 N N . ARG A 1 101 ? -5.900 -3.843 -8.002 1.00 91.94 101 ARG A N 1
ATOM 783 C CA . ARG A 1 101 ? -5.124 -3.114 -6.984 1.00 91.94 101 ARG A CA 1
ATOM 784 C C . ARG A 1 101 ? -5.553 -1.652 -6.882 1.00 91.94 101 ARG A C 1
ATOM 786 O O . ARG A 1 101 ? -5.616 -0.948 -7.885 1.00 91.94 101 ARG A O 1
ATOM 793 N N . GLU A 1 102 ? -5.789 -1.190 -5.662 1.00 94.06 102 GLU A N 1
ATOM 794 C CA . GLU A 1 102 ? -6.143 0.190 -5.326 1.00 94.06 102 GLU A CA 1
ATOM 795 C C . GLU A 1 102 ? -4.951 0.878 -4.648 1.00 94.06 102 GLU A C 1
ATOM 797 O O . GLU A 1 102 ? -4.380 0.350 -3.694 1.00 94.06 102 GLU A O 1
ATOM 802 N N . LEU A 1 103 ? -4.553 2.052 -5.145 1.00 94.94 103 LEU A N 1
ATOM 803 C CA . LEU A 1 103 ? -3.450 2.824 -4.567 1.00 94.94 103 LEU A CA 1
ATOM 804 C C . LEU A 1 103 ? -3.907 3.556 -3.301 1.00 94.94 103 LEU A C 1
ATOM 806 O O . LEU A 1 103 ? -4.821 4.381 -3.353 1.00 94.94 103 LEU A O 1
ATOM 810 N N . LEU A 1 104 ? -3.205 3.343 -2.191 1.00 96.12 104 LEU A N 1
ATOM 811 C CA . LEU A 1 104 ? -3.459 4.044 -0.935 1.00 96.12 104 LEU A CA 1
ATOM 812 C C . LEU A 1 104 ? -2.703 5.381 -0.927 1.00 96.12 104 LEU A C 1
ATOM 814 O O . LEU A 1 104 ? -1.555 5.466 -0.503 1.00 96.12 104 LEU A O 1
ATOM 818 N N . THR A 1 105 ? -3.344 6.431 -1.442 1.00 95.94 105 THR A N 1
ATOM 819 C CA . THR A 1 105 ? -2.728 7.766 -1.612 1.00 95.94 105 THR A CA 1
ATOM 820 C C . THR A 1 105 ? -2.791 8.658 -0.375 1.00 95.94 105 THR A C 1
ATOM 822 O O . THR A 1 105 ? -2.084 9.661 -0.313 1.00 95.94 105 THR A O 1
ATO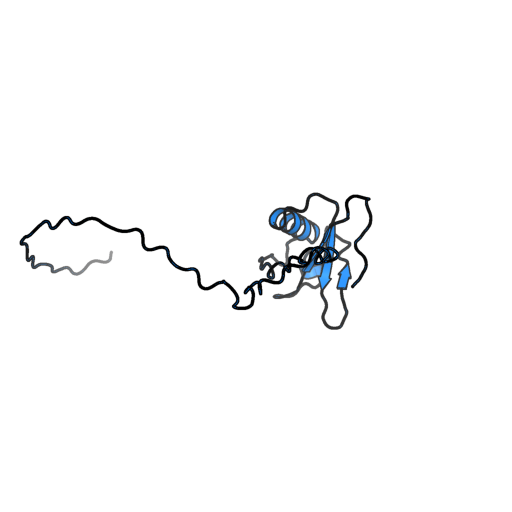M 825 N N . GLN A 1 106 ? -3.644 8.326 0.595 1.00 98.00 106 GLN A N 1
ATOM 826 C CA . GLN A 1 106 ? -3.851 9.121 1.802 1.00 98.00 106 GLN A CA 1
ATOM 827 C C . GLN A 1 106 ? -3.097 8.474 2.972 1.00 98.00 106 GLN A C 1
ATOM 829 O O . GLN A 1 106 ? -3.571 7.475 3.503 1.00 98.00 106 GLN A O 1
ATOM 834 N N . PRO A 1 107 ? -1.928 8.993 3.388 1.00 97.56 107 PRO A N 1
ATOM 835 C CA . PRO A 1 107 ? -1.142 8.381 4.461 1.00 97.56 107 PRO A CA 1
ATOM 836 C C . PRO A 1 107 ? -1.734 8.616 5.857 1.00 97.56 107 PRO A C 1
ATOM 838 O O . PRO A 1 107 ? -1.446 7.843 6.769 1.00 97.56 107 PRO A O 1
ATOM 841 N N . ASP A 1 108 ? -2.539 9.667 6.030 1.00 98.25 108 ASP A N 1
ATOM 842 C CA . ASP A 1 108 ? -3.046 10.104 7.337 1.00 98.25 108 ASP A CA 1
ATOM 843 C C . ASP A 1 108 ? -4.314 9.368 7.787 1.00 98.25 108 ASP A C 1
ATOM 845 O O . ASP A 1 108 ? -4.651 9.409 8.970 1.00 98.25 108 ASP A O 1
ATOM 849 N N . ILE A 1 109 ? -5.008 8.684 6.870 1.00 98.25 109 ILE A N 1
ATOM 850 C CA . ILE A 1 109 ? -6.204 7.912 7.221 1.00 98.25 109 ILE A CA 1
ATOM 851 C C . ILE A 1 109 ? -5.822 6.613 7.924 1.00 98.25 109 ILE A C 1
ATOM 853 O O . ILE A 1 109 ? -4.765 6.019 7.674 1.00 98.25 109 ILE A O 1
ATOM 857 N N . THR A 1 110 ? -6.706 6.159 8.800 1.00 98.56 110 THR A N 1
ATOM 858 C CA . THR A 1 110 ? -6.574 4.872 9.479 1.00 98.56 110 THR A CA 1
ATOM 859 C C . THR A 1 110 ? -6.855 3.699 8.537 1.00 98.56 110 THR A C 1
ATOM 861 O O . THR A 1 110 ? -7.479 3.846 7.484 1.00 98.56 110 THR A O 1
ATOM 864 N N . LEU A 1 111 ? -6.423 2.495 8.918 1.00 97.44 111 LEU A N 1
ATOM 865 C CA . LEU A 1 111 ? -6.748 1.278 8.170 1.00 97.44 111 LEU A CA 1
ATOM 866 C C . LEU A 1 111 ? -8.257 1.005 8.122 1.00 97.44 111 LEU A C 1
ATOM 868 O O . LEU A 1 111 ? -8.744 0.484 7.120 1.00 97.44 111 LEU A O 1
ATOM 872 N N . GLU A 1 112 ? -8.998 1.375 9.170 1.00 97.12 112 GLU A N 1
ATOM 873 C CA . GLU A 1 112 ? -10.465 1.308 9.177 1.00 97.12 112 GLU A CA 1
ATOM 874 C C . GLU A 1 112 ? -11.077 2.221 8.106 1.00 97.12 112 GLU A C 1
ATOM 876 O O . GLU A 1 112 ? -11.886 1.763 7.299 1.00 97.12 112 GLU A O 1
ATOM 881 N N . GLU A 1 113 ? -10.637 3.481 8.041 1.00 97.62 113 GLU A N 1
ATOM 882 C CA . GLU A 1 113 ? -11.079 4.448 7.027 1.00 97.62 113 GLU A CA 1
ATOM 883 C C . GLU A 1 113 ? -10.682 4.023 5.603 1.00 97.62 113 GLU A C 1
ATOM 885 O O . GLU A 1 113 ? -11.446 4.230 4.663 1.00 97.62 113 GLU A O 1
ATOM 890 N N . ALA A 1 114 ? -9.535 3.352 5.441 1.00 95.56 114 ALA A N 1
ATOM 891 C CA . ALA A 1 114 ? -9.099 2.742 4.179 1.00 95.56 114 ALA A CA 1
ATOM 892 C C . ALA A 1 114 ? -9.858 1.440 3.819 1.00 95.56 114 ALA A C 1
ATOM 894 O O . ALA A 1 114 ? -9.564 0.775 2.812 1.00 95.56 114 ALA A O 1
ATOM 895 N N . GLY A 1 115 ? -10.815 1.016 4.653 1.00 94.31 115 GLY A N 1
ATOM 896 C CA . GLY A 1 115 ? -11.597 -0.203 4.457 1.00 94.31 115 GLY A CA 1
ATOM 897 C C . GLY A 1 115 ? -10.733 -1.465 4.426 1.00 94.31 115 GLY A C 1
ATOM 898 O O . GLY A 1 115 ? -10.968 -2.356 3.602 1.00 94.31 115 GLY A O 1
ATOM 899 N N . MET A 1 116 ? -9.676 -1.514 5.239 1.00 94.19 116 MET A N 1
ATOM 900 C CA . MET A 1 116 ? -8.858 -2.712 5.421 1.00 94.19 116 MET A CA 1
ATOM 901 C C . MET A 1 116 ? -9.620 -3.759 6.223 1.00 94.19 116 MET A C 1
ATOM 903 O O . MET A 1 116 ? -10.317 -3.452 7.188 1.00 94.19 116 MET A O 1
ATOM 907 N N . VAL A 1 117 ? -9.441 -5.016 5.836 1.00 92.62 117 VAL A N 1
ATOM 908 C CA . VAL A 1 117 ? -10.020 -6.176 6.516 1.00 92.62 117 VAL A CA 1
ATOM 909 C C . VAL A 1 117 ? -8.907 -7.121 6.949 1.00 92.62 117 VAL A C 1
ATOM 911 O O . VAL A 1 117 ? -7.784 -7.046 6.447 1.00 92.62 117 VAL A O 1
ATOM 914 N N . ASP A 1 118 ? -9.202 -8.014 7.890 1.00 91.94 118 ASP A N 1
ATOM 915 C CA . ASP A 1 118 ? -8.253 -9.065 8.254 1.00 91.94 118 ASP A CA 1
ATOM 916 C C . ASP A 1 118 ? -7.940 -9.952 7.040 1.00 91.94 118 ASP A C 1
ATOM 918 O O . ASP A 1 118 ? -8.813 -10.238 6.218 1.00 91.94 118 ASP A O 1
ATOM 922 N N . GLY A 1 119 ? -6.673 -1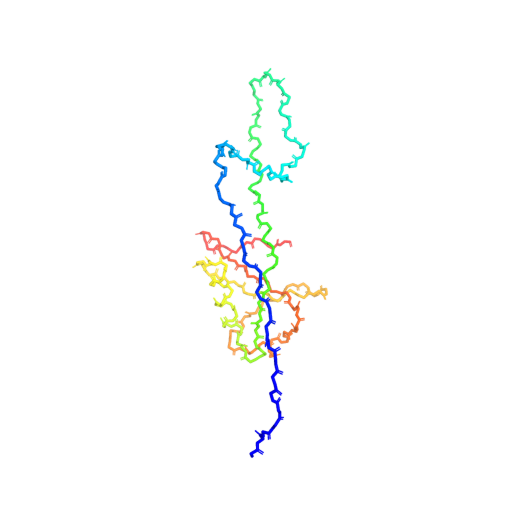0.339 6.898 1.00 90.88 119 GLY A N 1
ATOM 923 C CA . GLY A 1 119 ? -6.203 -11.093 5.736 1.00 90.88 119 GLY A CA 1
ATOM 924 C C . GLY A 1 119 ? -6.145 -10.296 4.426 1.00 90.88 119 GLY A C 1
ATOM 925 O O . GLY A 1 119 ? -5.882 -10.893 3.382 1.00 90.88 119 GLY A O 1
ATOM 926 N N . GLN A 1 120 ? -6.362 -8.973 4.454 1.00 92.75 120 GLN A N 1
ATOM 927 C CA . GLN A 1 120 ? -6.194 -8.127 3.274 1.00 92.75 120 GLN A CA 1
ATOM 928 C C . GLN A 1 120 ? -4.745 -8.171 2.775 1.00 92.75 120 GLN A C 1
ATOM 930 O O . GLN A 1 120 ? -3.800 -8.023 3.554 1.00 92.75 120 GLN A O 1
ATOM 935 N N . HIS A 1 121 ? -4.573 -8.340 1.464 1.00 93.12 121 HIS A N 1
ATOM 936 C CA . HIS A 1 121 ? -3.251 -8.332 0.848 1.00 93.12 121 HIS A CA 1
ATOM 937 C C . HIS A 1 121 ? -2.811 -6.899 0.541 1.00 93.12 121 HIS A C 1
ATOM 939 O O . HIS A 1 121 ? -3.567 -6.094 -0.009 1.00 93.12 121 HIS A O 1
ATOM 945 N N . LEU A 1 122 ? -1.557 -6.604 0.877 1.00 94.12 122 LEU A N 1
ATOM 946 C CA . LEU A 1 122 ? -0.896 -5.343 0.570 1.00 94.12 122 LEU A CA 1
ATOM 947 C C . LEU A 1 122 ? 0.297 -5.604 -0.346 1.00 94.12 122 LEU A C 1
ATOM 949 O O . LEU A 1 122 ? 1.046 -6.559 -0.140 1.00 94.12 122 LEU A O 1
ATOM 953 N N . LEU A 1 123 ? 0.483 -4.730 -1.329 1.00 93.56 123 LEU A N 1
ATOM 954 C CA . LEU A 1 123 ? 1.650 -4.721 -2.202 1.00 93.56 123 LEU A CA 1
ATOM 955 C C . LEU A 1 123 ? 2.402 -3.409 -1.996 1.00 93.56 123 LEU A C 1
ATOM 957 O O . LEU A 1 123 ? 1.821 -2.332 -2.108 1.00 93.56 123 LEU A O 1
ATOM 961 N N . LEU A 1 124 ? 3.697 -3.506 -1.712 1.00 94.75 124 LEU A N 1
ATOM 962 C CA . LEU A 1 124 ? 4.597 -2.363 -1.669 1.00 94.75 124 LEU A CA 1
ATOM 963 C C . LEU A 1 124 ? 5.420 -2.352 -2.960 1.00 94.75 124 LEU A C 1
ATOM 965 O O . LEU A 1 124 ? 6.219 -3.254 -3.196 1.00 94.75 124 LEU A O 1
ATOM 969 N N . GLU A 1 125 ? 5.196 -1.351 -3.801 1.00 94.69 125 GLU A N 1
ATOM 970 C CA . GLU A 1 125 ? 5.873 -1.191 -5.088 1.00 94.69 125 GLU A CA 1
ATOM 971 C C . GLU A 1 125 ? 6.997 -0.160 -4.932 1.00 94.69 125 GLU A C 1
ATOM 973 O O . GLU A 1 125 ? 6.717 0.990 -4.610 1.00 94.69 125 GLU A O 1
ATOM 978 N N . GLU A 1 126 ? 8.259 -0.563 -5.103 1.00 95.31 126 GLU A N 1
ATOM 979 C CA . GLU A 1 126 ? 9.430 0.324 -5.012 1.00 95.31 126 GLU A CA 1
ATOM 980 C C . GLU A 1 126 ? 9.776 0.916 -6.388 1.00 95.31 126 GLU A C 1
ATOM 982 O O . GLU A 1 126 ? 9.741 0.222 -7.406 1.00 95.31 126 GLU A O 1
ATOM 987 N N . MET A 1 127 ? 10.132 2.200 -6.413 1.00 94.50 127 MET A N 1
ATOM 988 C CA . MET A 1 127 ? 10.611 2.885 -7.611 1.00 94.50 127 MET A CA 1
ATOM 989 C C . MET A 1 127 ? 12.007 2.388 -8.027 1.00 94.50 127 MET A C 1
ATOM 991 O O . MET A 1 127 ? 12.871 2.105 -7.191 1.00 94.50 127 MET A O 1
ATOM 995 N N . ASP A 1 128 ? 12.261 2.308 -9.331 1.00 92.62 128 ASP A N 1
ATOM 996 C CA . ASP A 1 128 ? 13.537 1.830 -9.859 1.00 92.62 128 ASP A CA 1
ATOM 997 C C . ASP A 1 128 ? 14.696 2.840 -9.686 1.00 92.62 128 ASP A C 1
ATOM 999 O O . ASP A 1 128 ? 14.565 3.907 -9.084 1.00 92.62 128 ASP A O 1
ATOM 1003 N N . GLU A 1 129 ? 15.886 2.474 -10.177 1.00 93.06 129 GLU A N 1
ATOM 1004 C CA . GLU A 1 129 ? 17.116 3.287 -10.074 1.00 93.06 129 GLU A CA 1
ATOM 1005 C C . GLU A 1 129 ? 17.037 4.621 -10.807 1.00 93.06 129 GLU A C 1
ATOM 1007 O O . GLU A 1 129 ? 17.726 5.578 -10.455 1.00 93.06 129 GLU A O 1
ATOM 1012 N N . MET A 1 130 ? 16.196 4.669 -11.827 1.00 92.81 130 MET A N 1
ATOM 1013 C CA . MET A 1 130 ? 16.055 5.769 -12.758 1.00 92.81 130 MET A CA 1
ATOM 1014 C C . MET A 1 130 ? 14.872 6.668 -12.380 1.00 92.81 130 MET A C 1
ATOM 1016 O O . MET A 1 130 ? 14.610 7.645 -13.080 1.00 92.81 130 MET A O 1
ATOM 1020 N N . GLY A 1 131 ? 14.164 6.361 -11.289 1.00 92.06 131 GLY A N 1
ATOM 1021 C CA . GLY A 1 131 ? 12.979 7.095 -10.859 1.00 92.06 131 GLY A CA 1
ATOM 1022 C C . GLY A 1 131 ? 11.702 6.715 -11.612 1.00 92.06 131 GLY A C 1
ATOM 1023 O O . GLY A 1 131 ? 10.741 7.483 -11.603 1.00 92.06 131 GLY A O 1
ATOM 1024 N N . ASN A 1 132 ? 11.675 5.560 -12.281 1.00 94.19 132 ASN A N 1
ATOM 1025 C CA . ASN A 1 132 ? 10.479 5.043 -12.938 1.00 94.19 132 ASN A CA 1
ATOM 1026 C C . ASN A 1 132 ? 9.785 4.003 -12.061 1.00 94.19 132 ASN A C 1
ATOM 1028 O O . ASN A 1 132 ? 10.406 3.261 -11.298 1.00 94.19 132 ASN A O 1
ATOM 1032 N N . TRP A 1 133 ? 8.467 3.936 -12.203 1.00 93.94 133 TRP A N 1
ATOM 1033 C CA . TRP A 1 133 ? 7.666 2.889 -11.584 1.00 93.94 133 TRP A CA 1
ATOM 1034 C C . TRP A 1 133 ? 7.749 1.611 -12.419 1.00 93.94 133 TRP A C 1
ATOM 1036 O O . TRP A 1 133 ? 7.784 1.705 -13.652 1.00 93.94 133 TRP A O 1
ATOM 1046 N N . PRO A 1 134 ? 7.773 0.427 -11.782 1.00 89.00 134 PRO A N 1
ATOM 1047 C CA . PRO A 1 134 ? 7.734 -0.827 -12.515 1.00 89.00 134 PRO A CA 1
ATOM 1048 C C . PRO A 1 134 ? 6.454 -0.908 -13.364 1.00 89.00 134 PRO A C 1
ATOM 1050 O O . PRO A 1 134 ? 5.424 -0.325 -13.003 1.00 89.00 134 PRO A O 1
ATOM 1053 N N . PRO A 1 135 ? 6.508 -1.590 -14.520 1.00 85.62 135 PRO A N 1
ATOM 1054 C CA . PRO A 1 135 ? 5.343 -1.732 -15.379 1.00 85.62 135 PRO A CA 1
ATOM 1055 C C . PRO A 1 135 ? 4.212 -2.464 -14.636 1.00 85.62 135 PRO A C 1
ATOM 1057 O O . PRO A 1 135 ? 4.495 -3.334 -13.810 1.00 85.62 135 PRO A O 1
ATOM 1060 N N . PRO A 1 136 ? 2.939 -2.126 -14.909 1.00 77.94 136 PRO A N 1
ATOM 1061 C CA . PRO A 1 136 ? 1.819 -2.917 -14.414 1.00 77.94 136 PRO A CA 1
ATOM 1062 C C . PRO A 1 136 ? 1.897 -4.347 -14.968 1.00 77.94 136 PRO A C 1
ATOM 1064 O O . PRO A 1 136 ? 2.285 -4.525 -16.125 1.00 77.94 136 PRO A O 1
ATOM 1067 N N . ASP A 1 137 ? 1.549 -5.325 -14.130 1.00 65.31 137 ASP A N 1
ATOM 1068 C CA . ASP A 1 137 ? 1.403 -6.741 -14.510 1.00 65.31 137 ASP A CA 1
ATOM 1069 C C . ASP A 1 137 ? 0.206 -6.952 -15.454 1.00 65.31 137 ASP A C 1
ATOM 1071 O O . ASP A 1 137 ? -0.823 -6.251 -15.267 1.00 65.31 137 ASP A O 1
#

Organism: Mus musculus (NCBI:txid10090)

Radius of gyration: 29.46 Å; chains: 1; bounding box: 48×56×83 Å